Protein AF-A0A963NMS4-F1 (afdb_monomer)

Secondary structure (DSSP, 8-state):
--GGGTEETTEE--S----GGGHHHHHHHHHHHTT--SPPPPP---TT--S----HHHH--HHHHHHHHHHTHHHHHHHT-----

Radius of gyration: 16.46 Å; Cα contacts (8 Å, |Δi|>4): 32; chains: 1; bounding box: 36×34×37 Å

Structure (mmCIF, N/CA/C/O backbone):
data_AF-A0A963NMS4-F1
#
_entry.id   AF-A0A963NMS4-F1
#
loop_
_atom_site.group_PDB
_atom_site.id
_atom_site.type_symbol
_atom_site.label_atom_id
_atom_site.label_alt_id
_atom_site.label_comp_id
_atom_site.label_asym_id
_atom_site.label_entity_id
_atom_site.label_seq_id
_atom_site.pdbx_PDB_ins_code
_atom_site.Cartn_x
_atom_site.Cartn_y
_atom_site.Cartn_z
_atom_site.occupancy
_atom_site.B_iso_or_equiv
_atom_site.auth_seq_id
_atom_site.auth_comp_id
_atom_site.auth_asym_id
_atom_site.auth_atom_id
_atom_site.pdbx_PDB_model_num
ATOM 1 N N . ARG A 1 1 ? 9.966 -9.394 2.753 1.00 61.03 1 ARG A N 1
ATOM 2 C CA . ARG A 1 1 ?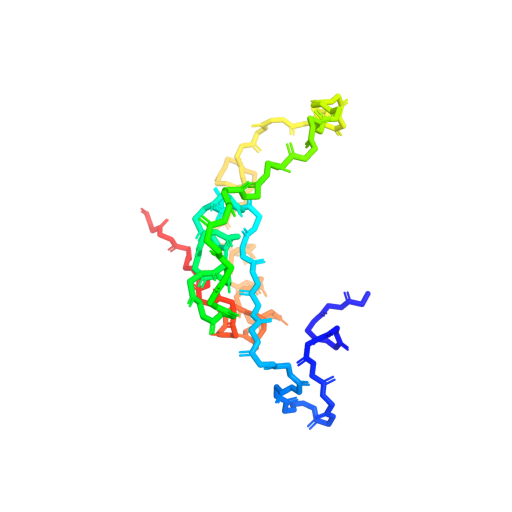 8.551 -9.825 2.670 1.00 61.03 1 ARG A CA 1
ATOM 3 C C . ARG A 1 1 ? 7.877 -8.865 1.690 1.00 61.03 1 ARG A C 1
ATOM 5 O O . ARG A 1 1 ? 7.968 -7.674 1.946 1.00 61.03 1 ARG A O 1
ATOM 12 N N . GLY A 1 2 ? 7.396 -9.358 0.541 1.00 81.25 2 GLY A N 1
ATOM 13 C CA . GLY A 1 2 ? 6.722 -8.578 -0.517 1.00 81.25 2 GLY A CA 1
ATOM 14 C C . GLY A 1 2 ? 5.206 -8.580 -0.313 1.00 81.25 2 GLY A C 1
ATOM 15 O O . GLY A 1 2 ? 4.763 -8.271 0.794 1.00 81.25 2 GLY A O 1
ATOM 16 N N . ILE A 1 3 ? 4.427 -9.025 -1.308 1.00 85.00 3 ILE A N 1
ATOM 17 C CA . ILE A 1 3 ? 2.959 -9.169 -1.195 1.00 85.00 3 ILE A CA 1
ATOM 18 C C . ILE A 1 3 ? 2.492 -9.967 0.035 1.00 85.00 3 ILE A C 1
ATOM 20 O O . ILE A 1 3 ? 1.418 -9.711 0.576 1.00 85.00 3 ILE A O 1
ATOM 24 N N . GLY A 1 4 ? 3.324 -10.881 0.546 1.00 87.12 4 GLY A N 1
ATOM 25 C CA . GLY A 1 4 ? 3.061 -11.656 1.766 1.00 87.12 4 GLY A CA 1
ATOM 26 C C . GLY A 1 4 ? 2.940 -10.838 3.061 1.00 87.12 4 GLY A C 1
ATOM 27 O O . GLY A 1 4 ? 2.677 -11.410 4.110 1.00 87.12 4 GLY A O 1
ATOM 28 N N . LEU A 1 5 ? 3.164 -9.517 3.036 1.00 87.75 5 LEU A N 1
ATOM 29 C CA . LEU A 1 5 ? 2.797 -8.627 4.149 1.00 87.75 5 LEU A CA 1
ATOM 30 C C . LEU A 1 5 ? 1.296 -8.323 4.196 1.00 87.75 5 LEU A C 1
ATOM 32 O O . LEU A 1 5 ? 0.779 -7.990 5.257 1.00 87.75 5 LEU A O 1
ATOM 36 N N . TYR A 1 6 ? 0.624 -8.424 3.052 1.00 88.44 6 TYR A N 1
ATOM 37 C CA . TYR A 1 6 ? -0.770 -8.031 2.859 1.00 88.44 6 TYR A CA 1
ATOM 38 C C . TYR A 1 6 ? -1.676 -9.229 2.559 1.00 88.44 6 TYR A C 1
ATOM 40 O O . TYR A 1 6 ? -2.884 -9.054 2.411 1.00 88.44 6 TYR A O 1
ATOM 48 N N . THR A 1 7 ? -1.108 -10.434 2.439 1.00 89.94 7 THR A N 1
ATOM 49 C CA . THR A 1 7 ? -1.818 -11.636 1.993 1.00 89.94 7 THR A CA 1
ATOM 50 C C . THR A 1 7 ? -1.604 -12.838 2.913 1.00 89.94 7 THR A C 1
ATOM 52 O O . THR A 1 7 ? -0.529 -13.008 3.489 1.00 89.94 7 THR A O 1
ATOM 55 N N . ILE A 1 8 ? -2.632 -13.685 3.020 1.00 91.44 8 ILE A N 1
ATOM 56 C CA . ILE A 1 8 ? -2.604 -15.032 3.609 1.00 91.44 8 ILE A CA 1
ATOM 57 C C . ILE A 1 8 ? -3.105 -15.984 2.522 1.00 91.44 8 ILE A C 1
ATOM 59 O O . ILE A 1 8 ? -4.126 -15.712 1.896 1.00 91.44 8 ILE A O 1
ATOM 63 N N . ASP A 1 9 ? -2.356 -17.051 2.235 1.00 88.88 9 ASP A N 1
ATOM 64 C CA . ASP A 1 9 ? -2.658 -17.998 1.146 1.00 88.88 9 ASP A CA 1
ATOM 65 C C . ASP A 1 9 ? -2.888 -17.318 -0.223 1.00 88.88 9 ASP A C 1
ATOM 67 O O . ASP A 1 9 ? -3.731 -17.720 -1.023 1.00 88.88 9 ASP A O 1
ATOM 71 N N . GLY A 1 10 ? -2.145 -16.236 -0.489 1.00 83.81 10 GLY A N 1
ATOM 72 C CA . GLY A 1 10 ? -2.255 -15.446 -1.722 1.00 83.81 10 GLY A CA 1
ATOM 73 C C . GLY A 1 10 ? -3.506 -14.564 -1.808 1.00 83.81 10 GLY A C 1
ATOM 74 O O . GLY A 1 10 ? -3.690 -13.872 -2.804 1.00 83.81 10 GLY A O 1
ATOM 75 N N . GLN A 1 11 ? -4.355 -14.556 -0.778 1.00 87.19 11 GLN A N 1
ATOM 76 C CA . GLN A 1 11 ? -5.540 -13.706 -0.689 1.00 87.19 11 GLN A CA 1
ATOM 77 C C . GLN A 1 11 ? -5.265 -12.500 0.201 1.00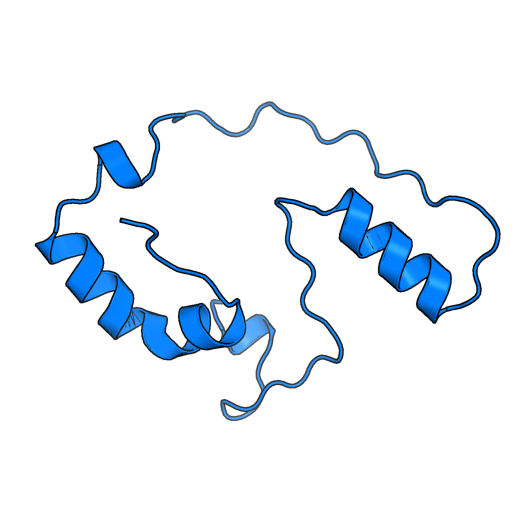 87.19 11 GLN A C 1
ATOM 79 O O . GLN A 1 11 ? -4.613 -12.624 1.236 1.00 87.19 11 GLN A O 1
ATOM 84 N N . VAL A 1 12 ? -5.767 -11.327 -0.188 1.00 89.75 12 VAL A N 1
ATOM 85 C CA . VAL A 1 12 ? -5.625 -10.096 0.604 1.00 89.75 12 VAL A CA 1
ATOM 86 C C . VAL A 1 12 ? -6.299 -10.285 1.958 1.00 89.75 12 VAL A C 1
ATOM 88 O O . VAL A 1 12 ? -7.482 -10.602 2.025 1.00 89.75 12 VAL A O 1
ATOM 91 N N . ALA A 1 13 ? -5.533 -10.089 3.028 1.00 92.38 13 ALA A N 1
ATOM 92 C CA . ALA A 1 13 ? -5.949 -10.347 4.407 1.00 92.38 13 ALA A CA 1
ATOM 93 C C . ALA A 1 13 ? -5.911 -9.080 5.280 1.00 92.38 13 ALA A C 1
ATOM 95 O O . ALA A 1 13 ? -5.791 -9.158 6.501 1.00 92.38 13 ALA A O 1
ATOM 96 N N . VAL A 1 14 ? -5.966 -7.907 4.647 1.00 89.06 14 VAL A N 1
ATOM 97 C CA . VAL A 1 14 ? -5.984 -6.595 5.301 1.00 89.06 14 VAL A CA 1
ATOM 98 C C . VAL A 1 14 ? -7.163 -5.778 4.785 1.00 89.06 14 VAL A C 1
ATOM 100 O O . VAL A 1 14 ? -7.496 -5.856 3.604 1.00 89.06 14 VAL A O 1
ATOM 103 N N . ASP A 1 15 ? -7.762 -4.955 5.644 1.00 87.69 15 ASP A N 1
ATOM 104 C CA . ASP A 1 15 ? -8.882 -4.086 5.259 1.00 87.69 15 ASP A CA 1
ATOM 105 C C . ASP A 1 15 ? -8.446 -2.916 4.365 1.00 87.69 15 ASP A C 1
ATOM 107 O O . ASP A 1 15 ? -9.229 -2.404 3.565 1.00 87.69 15 ASP A O 1
ATOM 111 N N . ARG A 1 16 ? -7.192 -2.461 4.514 1.00 87.88 16 ARG A N 1
ATOM 112 C CA . ARG A 1 16 ? -6.644 -1.326 3.765 1.00 87.88 16 ARG A CA 1
ATOM 113 C C . ARG A 1 16 ? -5.128 -1.403 3.620 1.00 87.88 16 ARG A C 1
ATOM 115 O O . ARG A 1 16 ? -4.417 -1.758 4.557 1.00 87.88 16 ARG A O 1
ATOM 122 N N . ILE A 1 17 ? -4.640 -0.981 2.455 1.00 89.00 17 ILE A N 1
ATOM 123 C CA . ILE A 1 17 ? -3.220 -0.757 2.175 1.00 89.00 17 ILE A CA 1
ATOM 124 C C . ILE A 1 17 ? -3.013 0.740 1.933 1.00 89.00 17 ILE A C 1
ATOM 126 O O . ILE A 1 17 ? -3.501 1.279 0.942 1.00 89.00 17 ILE A O 1
ATOM 130 N N . CYS A 1 18 ? -2.297 1.412 2.836 1.00 88.19 18 CYS A N 1
ATOM 131 C CA . CYS A 1 18 ? -2.041 2.850 2.738 1.00 88.19 18 CYS A CA 1
ATOM 132 C C . CYS A 1 18 ? -0.776 3.133 1.919 1.00 88.19 18 CYS A C 1
ATOM 134 O O . CYS A 1 18 ? 0.289 2.571 2.191 1.00 88.19 18 CYS A O 1
ATOM 136 N N . ARG A 1 19 ? -0.878 4.042 0.946 1.00 84.75 19 ARG A N 1
ATOM 137 C CA . ARG A 1 19 ? 0.244 4.473 0.104 1.00 84.75 19 ARG A CA 1
ATOM 138 C C . ARG A 1 19 ? 1.113 5.498 0.818 1.00 84.75 19 ARG A C 1
ATOM 140 O O . ARG A 1 19 ? 0.615 6.447 1.417 1.00 84.75 19 ARG A O 1
ATOM 147 N N . PHE A 1 20 ? 2.427 5.324 0.724 1.00 82.75 20 PHE A N 1
ATOM 148 C CA . PHE A 1 20 ? 3.375 6.250 1.341 1.00 82.75 20 PHE A CA 1
ATOM 149 C C . PHE A 1 20 ? 3.410 7.599 0.610 1.00 82.75 20 PHE A C 1
ATOM 151 O O . PHE A 1 20 ? 3.617 8.639 1.230 1.00 82.75 20 PHE A O 1
ATOM 158 N N . GLU A 1 21 ? 3.185 7.582 -0.704 1.00 83.69 21 GLU A N 1
ATOM 159 C CA . GLU A 1 21 ? 3.172 8.757 -1.575 1.00 83.69 21 GLU A CA 1
ATOM 160 C C . GLU A 1 21 ? 2.059 9.750 -1.213 1.00 83.69 21 GLU A C 1
ATOM 162 O O . GLU A 1 21 ? 2.204 10.940 -1.482 1.00 83.69 21 GLU A O 1
ATOM 167 N N . ASP A 1 22 ? 0.990 9.271 -0.572 1.00 85.94 22 ASP A N 1
ATOM 168 C CA . ASP A 1 22 ? -0.136 10.078 -0.094 1.00 85.94 22 ASP A CA 1
ATOM 169 C C . ASP A 1 22 ? -0.514 9.712 1.353 1.00 85.94 22 ASP A C 1
ATOM 171 O O . ASP A 1 22 ? -1.674 9.500 1.703 1.00 85.94 22 ASP A O 1
ATOM 175 N N . LEU A 1 23 ? 0.492 9.607 2.228 1.00 88.06 23 LEU A N 1
ATOM 176 C CA . LEU A 1 23 ? 0.276 9.168 3.610 1.00 88.06 23 LEU A CA 1
ATOM 177 C C . LEU A 1 23 ? -0.670 10.099 4.392 1.00 88.06 23 LEU A C 1
ATOM 179 O O . LEU A 1 23 ? -1.402 9.643 5.268 1.00 88.06 23 LEU A O 1
ATOM 183 N N . ALA A 1 24 ? -0.659 11.399 4.080 1.00 87.62 24 ALA A N 1
ATOM 184 C CA . ALA A 1 24 ? -1.542 12.380 4.706 1.00 87.62 24 ALA A CA 1
ATOM 185 C C . ALA A 1 24 ? -3.006 12.182 4.280 1.00 87.62 24 ALA A C 1
ATOM 187 O O . ALA A 1 24 ? -3.891 12.192 5.137 1.00 87.62 24 ALA A O 1
ATOM 188 N N . GLY A 1 25 ? -3.259 11.953 2.985 1.00 88.88 25 GLY A N 1
ATOM 189 C CA . GLY A 1 25 ? -4.595 11.643 2.478 1.00 88.88 25 GLY A CA 1
ATOM 190 C C . GLY A 1 25 ? -5.127 10.318 3.023 1.00 88.88 25 GLY A C 1
ATOM 191 O O . GLY A 1 25 ? -6.268 10.246 3.481 1.00 88.88 25 GLY A O 1
ATOM 192 N N . GLU A 1 26 ? -4.280 9.287 3.067 1.00 90.25 26 GLU A N 1
ATOM 193 C CA . GLU A 1 26 ? -4.627 7.981 3.638 1.00 90.25 26 GLU A CA 1
ATOM 194 C C . GLU A 1 26 ? -4.979 8.069 5.132 1.00 90.25 26 GLU A C 1
ATOM 196 O O . GLU A 1 26 ? -5.954 7.460 5.580 1.00 90.25 26 GLU A O 1
ATOM 201 N N . LEU A 1 27 ? -4.230 8.864 5.903 1.00 90.56 27 LEU A N 1
ATOM 202 C CA . LEU A 1 27 ? -4.506 9.086 7.321 1.00 90.56 27 LEU A CA 1
ATOM 203 C C . LEU A 1 27 ? -5.825 9.837 7.543 1.00 90.56 27 LEU A C 1
ATOM 205 O O . LEU A 1 27 ? -6.596 9.458 8.424 1.00 90.56 27 LEU A O 1
ATOM 209 N N . ASP A 1 28 ? -6.117 10.867 6.744 1.00 90.38 28 ASP A N 1
ATOM 210 C CA . ASP A 1 28 ? -7.391 11.589 6.845 1.00 90.38 28 ASP A CA 1
ATOM 211 C C . ASP A 1 28 ? -8.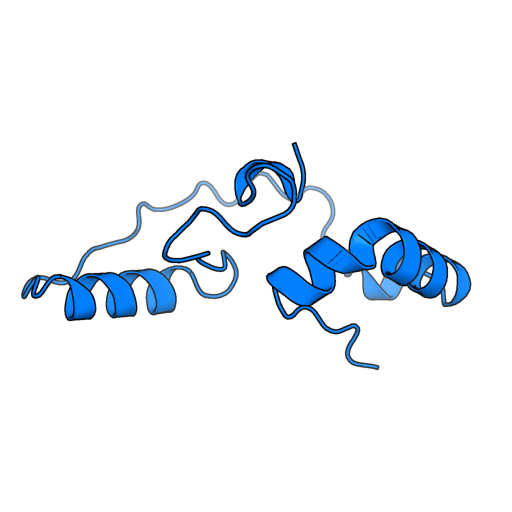585 10.702 6.457 1.00 90.38 28 ASP A C 1
ATOM 213 O O . ASP A 1 28 ? -9.639 10.760 7.094 1.00 90.38 28 ASP A O 1
ATOM 217 N N . ALA A 1 29 ? -8.423 9.824 5.464 1.00 90.62 29 ALA A N 1
ATOM 218 C CA . ALA A 1 29 ? -9.453 8.858 5.093 1.00 90.62 29 ALA A CA 1
ATOM 219 C C . ALA A 1 29 ? -9.762 7.883 6.244 1.00 90.62 29 ALA A C 1
ATOM 221 O O . ALA A 1 29 ? -10.933 7.671 6.567 1.00 90.62 29 ALA A O 1
ATOM 222 N N . LEU A 1 30 ? -8.729 7.342 6.900 1.00 91.50 30 LEU A N 1
ATOM 223 C CA . LEU A 1 30 ? -8.882 6.479 8.078 1.00 91.50 30 LEU A CA 1
ATOM 224 C C . LEU A 1 30 ? -9.510 7.221 9.260 1.00 91.50 30 LEU A C 1
ATOM 226 O O . LEU A 1 30 ? -10.427 6.705 9.898 1.00 91.50 30 LEU A O 1
ATOM 230 N N . ARG A 1 31 ? -9.070 8.458 9.513 1.00 91.44 31 ARG A N 1
ATOM 231 C CA . ARG A 1 31 ? -9.636 9.332 10.545 1.00 91.44 31 ARG A CA 1
ATOM 232 C C . ARG A 1 31 ? -11.153 9.456 10.389 1.00 91.44 31 ARG A C 1
ATOM 234 O O . ARG A 1 31 ? -11.894 9.238 11.346 1.00 91.44 31 ARG A O 1
ATOM 241 N N . ARG A 1 32 ? -11.612 9.770 9.172 1.00 90.12 32 ARG A N 1
ATOM 242 C CA . ARG A 1 32 ? -13.041 9.895 8.846 1.00 90.12 32 ARG A CA 1
ATOM 243 C C . ARG A 1 32 ? -13.773 8.562 8.973 1.00 90.12 32 ARG A C 1
ATOM 245 O O . ARG A 1 32 ? -14.877 8.539 9.506 1.00 90.12 32 ARG A O 1
ATOM 252 N N . GLN A 1 33 ? -13.161 7.466 8.521 1.00 91.75 33 GLN A N 1
ATOM 253 C CA . GLN A 1 33 ? -13.733 6.121 8.622 1.00 91.75 33 GLN A CA 1
ATOM 254 C C . GLN A 1 33 ? -13.970 5.697 10.081 1.00 91.75 33 GLN A C 1
ATOM 256 O O . GLN A 1 33 ? -14.977 5.057 10.371 1.00 91.75 33 GLN A O 1
ATOM 261 N N . TRP A 1 34 ? -13.076 6.069 10.999 1.00 91.69 34 TRP A N 1
ATOM 262 C CA . TRP A 1 34 ? -13.189 5.751 12.427 1.00 91.69 34 TRP A CA 1
ATOM 263 C C . TRP A 1 34 ? -13.923 6.812 13.257 1.00 91.69 34 TRP A C 1
ATOM 265 O O . TRP A 1 34 ? -14.061 6.644 14.466 1.00 91.69 34 TRP A O 1
ATOM 275 N N . GLY A 1 35 ? -14.411 7.891 12.636 1.00 91.50 35 GLY A N 1
ATOM 276 C CA . GLY A 1 35 ? -15.165 8.939 13.330 1.00 91.50 35 GLY A CA 1
ATOM 277 C C . GLY A 1 35 ? -14.325 9.793 14.285 1.00 91.50 35 GLY A C 1
ATOM 278 O O . GLY A 1 35 ? -14.866 10.365 15.229 1.00 91.50 35 GLY A O 1
ATOM 279 N N . ILE A 1 36 ? -13.014 9.887 14.059 1.00 91.38 36 ILE A N 1
ATOM 280 C CA . ILE A 1 36 ? -12.117 10.717 14.868 1.00 91.38 36 ILE A CA 1
ATOM 281 C C . ILE A 1 36 ? -12.273 12.176 14.416 1.00 91.38 36 ILE A C 1
ATOM 283 O O . ILE A 1 36 ? -12.045 12.506 13.250 1.00 91.38 36 ILE A O 1
ATOM 287 N N . ALA A 1 37 ? -12.683 13.061 15.324 1.00 84.88 37 ALA A N 1
ATOM 288 C CA . ALA A 1 37 ? -12.942 14.462 14.995 1.00 84.88 37 ALA A CA 1
ATOM 289 C C . ALA A 1 37 ? -11.637 15.261 14.845 1.00 84.88 37 ALA A C 1
ATOM 291 O O . ALA A 1 37 ? -11.512 16.114 13.960 1.00 84.88 37 ALA A O 1
ATOM 292 N N . GLU A 1 38 ? -10.644 14.965 15.678 1.00 87.56 38 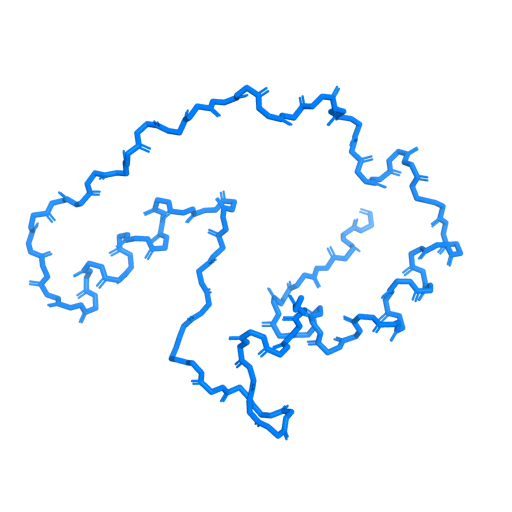GLU A N 1
ATOM 293 C CA . GLU A 1 38 ? -9.383 15.690 15.730 1.00 87.56 38 GLU A CA 1
ATOM 294 C C . GLU A 1 38 ? -8.459 15.309 14.567 1.00 87.56 38 GLU A C 1
ATOM 296 O O . GLU A 1 38 ? -8.314 14.126 14.250 1.00 87.56 38 GLU A O 1
ATOM 301 N N . PRO A 1 39 ? -7.809 16.284 13.909 1.00 82.94 39 PRO A N 1
ATOM 302 C CA . PRO A 1 39 ? -6.816 15.985 12.887 1.00 82.94 39 PRO A CA 1
ATOM 303 C C . PRO A 1 39 ? -5.649 15.195 13.494 1.00 82.94 39 PRO A C 1
ATOM 305 O O . PRO A 1 39 ? -5.114 15.552 14.544 1.00 82.94 39 PRO A O 1
ATOM 308 N N . LEU A 1 40 ? -5.259 14.113 12.819 1.00 83.81 40 LEU A N 1
ATOM 309 C CA . LEU A 1 40 ? -4.090 13.323 13.183 1.00 83.81 40 LEU A CA 1
ATOM 310 C C . LEU A 1 40 ? -2.872 13.885 12.447 1.00 83.81 40 LEU A C 1
ATOM 312 O O . LEU A 1 40 ? -2.845 13.930 11.219 1.00 83.81 40 LEU A O 1
ATOM 316 N N . GLU A 1 41 ? -1.862 14.300 13.204 1.00 83.38 41 GLU A N 1
ATOM 317 C CA . GLU A 1 41 ? -0.624 14.850 12.655 1.00 83.38 41 GLU A CA 1
ATOM 318 C C . GLU A 1 41 ? 0.390 13.733 12.39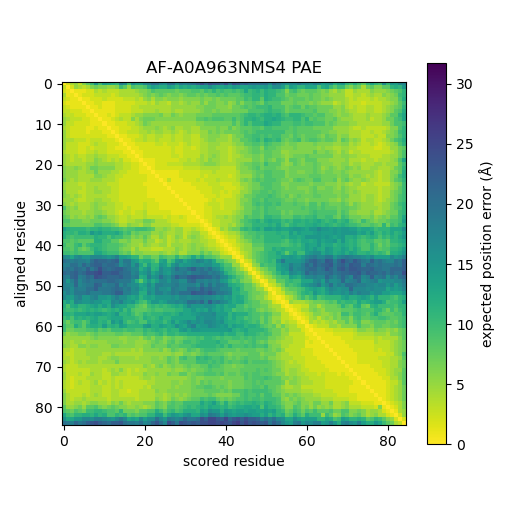4 1.00 83.38 41 GLU A C 1
ATOM 320 O O . GLU A 1 41 ? 0.703 12.927 13.277 1.00 83.38 41 GLU A O 1
ATOM 325 N N . LEU A 1 42 ? 0.948 13.699 11.182 1.00 82.25 42 LEU A N 1
ATOM 326 C CA . LEU A 1 42 ? 2.025 12.768 10.864 1.00 82.25 42 LEU A CA 1
ATOM 327 C C . LEU A 1 42 ? 3.322 13.184 11.575 1.00 82.25 42 LEU A C 1
ATOM 329 O O . LEU A 1 42 ? 3.702 14.360 11.544 1.00 82.25 42 LEU A O 1
ATOM 333 N N . PRO A 1 43 ? 4.068 12.234 12.169 1.00 81.06 43 PRO A N 1
ATOM 334 C CA . PRO A 1 43 ? 5.372 12.540 12.730 1.00 81.06 43 PRO A CA 1
ATOM 335 C C . PRO A 1 43 ? 6.318 13.018 11.624 1.00 81.06 43 PRO A C 1
ATOM 337 O O . PRO A 1 43 ? 6.357 12.465 10.522 1.00 81.06 43 PRO A O 1
ATOM 340 N N . ARG A 1 44 ? 7.128 14.038 11.927 1.00 71.81 44 ARG A N 1
ATOM 341 C CA . ARG A 1 44 ? 8.142 14.547 10.994 1.00 71.81 44 ARG A CA 1
ATOM 342 C C . ARG A 1 44 ? 9.17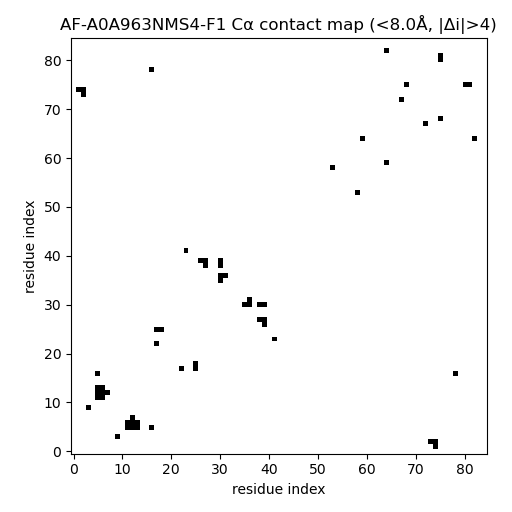1 13.454 10.714 1.00 71.81 44 ARG A C 1
ATOM 344 O O . ARG A 1 44 ? 9.999 13.133 11.568 1.00 71.81 44 ARG A O 1
ATOM 351 N N . LEU A 1 45 ? 9.129 12.888 9.512 1.00 66.44 45 LEU A N 1
ATOM 352 C CA . LEU A 1 45 ? 10.084 11.872 9.090 1.00 66.44 45 LEU A CA 1
ATOM 353 C C . LEU A 1 45 ? 11.472 12.500 8.896 1.00 66.44 45 LEU A C 1
ATOM 355 O O . LEU A 1 45 ? 11.610 13.568 8.295 1.00 66.44 45 LEU A O 1
ATOM 359 N N . LYS A 1 46 ? 12.530 11.813 9.340 1.00 59.56 46 LYS A N 1
ATOM 360 C CA . LYS A 1 46 ? 13.901 12.196 8.980 1.00 59.56 46 LYS A CA 1
ATOM 361 C C . LYS A 1 46 ? 14.096 11.942 7.483 1.00 59.56 46 LYS A C 1
ATOM 363 O O . LYS A 1 46 ? 14.293 10.806 7.065 1.00 59.56 46 LYS A O 1
ATOM 368 N N . ALA A 1 47 ? 14.082 13.003 6.680 1.00 58.91 47 ALA A N 1
ATOM 369 C CA . ALA A 1 47 ? 14.203 12.963 5.217 1.00 58.91 47 ALA A CA 1
ATOM 370 C C . ALA A 1 47 ? 15.579 12.488 4.678 1.00 58.91 47 ALA A C 1
ATOM 372 O O . ALA A 1 47 ? 15.876 12.656 3.499 1.00 58.91 47 ALA A O 1
ATOM 373 N N . GLN A 1 48 ? 16.449 11.916 5.517 1.00 56.84 48 GLN A N 1
ATOM 374 C CA . GLN A 1 48 ? 17.879 11.743 5.225 1.00 56.84 48 GLN A CA 1
ATOM 375 C C . GLN A 1 48 ? 18.271 10.408 4.564 1.00 56.84 48 GLN A C 1
ATOM 377 O O . GLN A 1 48 ? 19.452 10.192 4.307 1.00 56.84 48 GLN A O 1
ATOM 382 N N . TYR A 1 49 ? 17.333 9.505 4.264 1.00 59.12 49 TYR A N 1
ATOM 383 C CA . TYR A 1 49 ? 17.695 8.135 3.861 1.00 59.12 49 TYR A CA 1
ATOM 384 C C . TYR A 1 49 ? 17.754 7.864 2.348 1.00 59.12 49 TYR A C 1
ATOM 386 O O . TYR A 1 49 ? 18.212 6.792 1.954 1.00 59.12 49 TYR A O 1
ATOM 394 N N . ARG A 1 50 ? 17.374 8.807 1.471 1.00 60.88 50 ARG A N 1
ATOM 395 C CA . ARG A 1 50 ? 17.466 8.596 0.012 1.00 60.88 50 ARG A CA 1
ATOM 396 C C . ARG A 1 50 ? 18.803 9.109 -0.540 1.00 60.88 50 ARG A C 1
ATOM 398 O O . ARG A 1 50 ? 18.944 10.292 -0.832 1.00 60.88 50 ARG A O 1
ATOM 405 N N . ARG A 1 51 ? 19.790 8.211 -0.666 1.00 56.88 51 ARG A N 1
ATOM 406 C CA . ARG A 1 51 ? 21.107 8.510 -1.273 1.00 56.88 51 ARG A CA 1
ATOM 407 C C . ARG A 1 51 ? 21.072 8.583 -2.802 1.00 56.88 51 ARG A C 1
ATOM 409 O O . ARG A 1 51 ? 21.852 9.330 -3.375 1.00 56.88 51 ARG A O 1
ATOM 416 N N . ASP A 1 52 ? 20.160 7.855 -3.446 1.00 61.62 52 ASP A N 1
ATOM 417 C CA . ASP A 1 52 ? 19.934 7.915 -4.893 1.00 61.62 52 ASP A CA 1
ATOM 418 C C . ASP A 1 52 ? 18.552 8.524 -5.174 1.00 61.62 52 ASP A C 1
ATOM 420 O O . ASP A 1 52 ? 17.540 8.092 -4.613 1.00 61.62 52 ASP A O 1
ATOM 424 N N . ARG A 1 53 ? 18.528 9.581 -5.989 1.00 64.81 53 ARG A N 1
ATOM 425 C CA . ARG A 1 53 ? 17.326 10.343 -6.363 1.00 64.81 53 ARG A CA 1
ATOM 426 C C . ARG A 1 53 ? 16.926 10.128 -7.821 1.00 64.81 53 ARG A C 1
ATOM 428 O O . ARG A 1 53 ? 15.945 10.737 -8.241 1.00 64.81 53 ARG A O 1
ATOM 435 N N . ARG A 1 54 ? 17.664 9.307 -8.577 1.00 72.12 54 ARG A N 1
ATOM 436 C CA . ARG A 1 54 ? 17.300 8.976 -9.957 1.00 72.12 54 ARG A CA 1
ATOM 437 C C . ARG A 1 54 ? 15.929 8.321 -9.961 1.00 72.12 54 ARG A C 1
ATOM 439 O O . ARG A 1 54 ? 15.621 7.482 -9.109 1.00 72.12 54 ARG A O 1
ATOM 446 N N . SER A 1 55 ? 15.081 8.742 -10.887 1.00 66.69 55 SER A N 1
ATOM 447 C CA . SER A 1 55 ? 13.779 8.119 -11.046 1.00 66.69 55 SER A CA 1
ATOM 448 C C . SER A 1 55 ? 13.975 6.693 -11.562 1.00 66.69 55 SER A C 1
ATOM 450 O O . SER A 1 55 ? 14.867 6.429 -12.366 1.00 66.69 55 SER A O 1
ATOM 452 N N . ALA A 1 56 ? 13.122 5.757 -11.136 1.00 63.44 56 ALA A N 1
ATOM 453 C CA . ALA A 1 56 ? 13.140 4.392 -11.670 1.00 63.44 56 ALA A CA 1
ATOM 454 C C . ALA A 1 56 ? 13.024 4.377 -13.208 1.00 63.44 56 ALA A C 1
ATOM 456 O O . ALA A 1 56 ? 13.501 3.455 -13.860 1.00 63.44 56 ALA A O 1
ATOM 457 N N . ARG A 1 57 ? 12.453 5.442 -13.792 1.00 68.81 57 ARG A N 1
ATOM 458 C CA . ARG A 1 57 ? 12.338 5.629 -15.237 1.00 68.81 57 ARG A CA 1
ATOM 459 C C . ARG A 1 57 ? 13.671 5.838 -15.951 1.00 68.81 57 ARG A C 1
ATOM 461 O O . ARG A 1 57 ? 13.795 5.411 -17.089 1.00 68.81 57 ARG A O 1
ATOM 468 N N . GLU A 1 58 ? 14.632 6.489 -15.304 1.00 67.88 58 GLU A N 1
ATOM 469 C CA . GLU A 1 58 ? 15.952 6.785 -15.880 1.00 67.88 58 GLU A CA 1
ATOM 470 C C . GLU A 1 58 ? 16.911 5.592 -15.805 1.00 67.88 58 GLU A C 1
ATOM 472 O O . GLU A 1 58 ? 17.949 5.596 -16.460 1.00 67.88 58 GLU A O 1
ATOM 477 N N . VAL A 1 59 ? 16.594 4.593 -14.976 1.00 77.19 59 VAL A N 1
ATOM 478 C CA . VAL A 1 59 ? 17.489 3.466 -14.678 1.00 77.19 59 VAL A CA 1
ATOM 479 C C . VAL A 1 59 ? 16.983 2.151 -15.275 1.00 77.19 59 VAL A C 1
ATOM 481 O O . VAL A 1 59 ? 17.799 1.295 -15.593 1.00 77.19 59 VAL A O 1
ATOM 484 N N . LEU A 1 60 ? 15.664 1.987 -15.438 1.00 78.69 60 LEU A N 1
ATOM 485 C CA . LEU A 1 60 ? 15.053 0.764 -15.965 1.00 78.69 60 LEU A CA 1
ATOM 486 C C . LEU A 1 60 ? 14.736 0.901 -17.457 1.00 78.69 60 LEU A C 1
ATOM 488 O O . LEU A 1 60 ? 13.890 1.722 -17.840 1.00 78.69 60 LEU A O 1
ATOM 492 N N . GLY A 1 61 ? 15.375 0.055 -18.269 1.00 83.00 61 GLY A N 1
ATOM 493 C CA . GLY A 1 61 ? 15.043 -0.105 -19.683 1.00 83.00 61 GLY A CA 1
ATOM 494 C C . GLY A 1 61 ? 13.709 -0.829 -19.892 1.00 83.00 61 GLY A C 1
ATOM 495 O O . GLY A 1 61 ? 13.058 -1.264 -18.938 1.00 83.00 61 GLY A O 1
ATOM 496 N N . ASP A 1 62 ? 13.295 -0.973 -21.148 1.00 82.00 62 ASP A N 1
ATOM 497 C CA . ASP A 1 62 ? 12.009 -1.599 -21.488 1.00 82.00 62 ASP A CA 1
ATOM 498 C C . ASP A 1 62 ? 11.965 -3.088 -21.108 1.00 82.00 62 ASP A C 1
ATOM 500 O O . ASP A 1 62 ? 10.988 -3.546 -20.510 1.00 82.00 62 ASP A O 1
ATOM 504 N N . ASP A 1 63 ? 13.054 -3.825 -21.344 1.00 84.88 63 ASP A N 1
ATOM 505 C CA . ASP A 1 63 ? 13.166 -5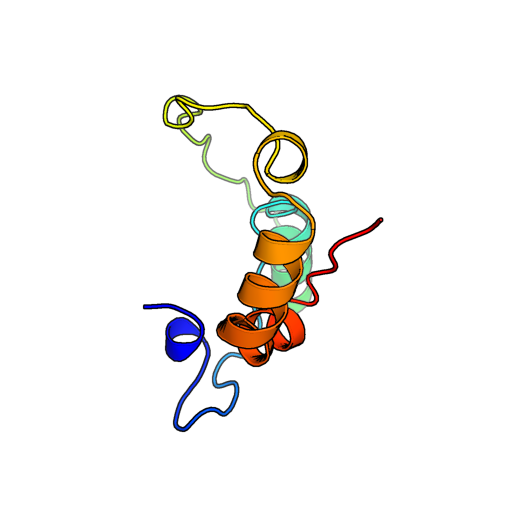.241 -20.963 1.00 84.88 63 ASP A CA 1
ATOM 506 C C . ASP A 1 63 ? 13.097 -5.443 -19.440 1.00 84.88 63 ASP A C 1
ATOM 508 O O . ASP A 1 63 ? 12.461 -6.385 -18.956 1.00 84.88 63 ASP A O 1
ATOM 512 N N . ASP A 1 64 ? 13.693 -4.530 -18.665 1.00 86.12 64 ASP A N 1
ATOM 513 C CA . ASP A 1 64 ? 13.640 -4.573 -17.201 1.00 86.12 64 ASP A CA 1
ATOM 514 C C . ASP A 1 64 ? 12.210 -4.364 -16.699 1.00 86.12 64 ASP A C 1
ATOM 516 O O . ASP A 1 64 ? 11.754 -5.055 -15.786 1.00 86.12 64 ASP A O 1
ATOM 520 N N . ARG A 1 65 ? 11.469 -3.436 -17.315 1.00 84.12 65 ARG A N 1
ATOM 521 C CA . ARG A 1 65 ? 10.075 -3.142 -16.954 1.00 84.12 65 ARG A CA 1
ATOM 522 C C . ARG A 1 65 ? 9.162 -4.320 -17.232 1.00 84.12 65 ARG A C 1
ATOM 524 O O . ARG A 1 65 ? 8.343 -4.646 -16.377 1.00 84.12 65 ARG A O 1
ATOM 531 N N . LEU A 1 66 ? 9.320 -4.973 -18.383 1.00 85.88 66 LEU A N 1
ATOM 532 C CA . LEU A 1 66 ? 8.557 -6.176 -18.719 1.00 85.88 66 LEU A CA 1
ATOM 533 C C . LEU A 1 66 ? 8.830 -7.292 -17.710 1.00 85.88 66 LEU A C 1
ATOM 535 O O . LEU A 1 66 ? 7.895 -7.904 -17.193 1.00 85.88 66 LEU A O 1
ATOM 539 N N . ARG A 1 67 ? 10.103 -7.498 -17.357 1.00 87.56 67 ARG A N 1
ATOM 540 C CA . ARG A 1 67 ? 10.491 -8.521 -16.383 1.00 87.56 67 ARG A CA 1
ATOM 541 C C . ARG A 1 67 ? 9.955 -8.227 -14.983 1.00 87.56 67 ARG A C 1
ATOM 543 O O . ARG A 1 67 ? 9.474 -9.133 -14.310 1.00 87.56 67 ARG A O 1
ATOM 550 N N . ILE A 1 68 ? 9.994 -6.969 -14.543 1.00 87.25 68 ILE A N 1
ATOM 551 C CA . ILE A 1 68 ? 9.423 -6.544 -13.257 1.00 87.25 68 ILE A CA 1
ATOM 552 C C . ILE A 1 68 ? 7.898 -6.703 -13.267 1.00 87.25 68 ILE A C 1
ATOM 554 O O . ILE A 1 68 ? 7.340 -7.205 -12.295 1.00 87.25 68 ILE A O 1
ATOM 558 N N . ALA A 1 69 ? 7.228 -6.319 -14.356 1.00 86.38 69 ALA A N 1
ATOM 559 C CA . ALA A 1 69 ? 5.781 -6.460 -14.496 1.00 86.38 69 ALA A CA 1
ATOM 560 C C . ALA A 1 69 ? 5.328 -7.925 -14.429 1.00 86.38 69 ALA A C 1
ATOM 562 O O . ALA A 1 69 ? 4.270 -8.218 -13.876 1.00 86.38 69 ALA A O 1
ATOM 563 N N . GLU A 1 70 ? 6.125 -8.847 -14.970 1.00 87.38 70 GLU A N 1
ATOM 564 C CA . GLU A 1 70 ? 5.856 -10.279 -14.877 1.00 87.38 70 GLU A CA 1
ATOM 565 C C . GLU A 1 70 ? 6.096 -10.819 -13.462 1.00 87.38 70 GLU A C 1
ATOM 567 O O . GLU A 1 70 ? 5.215 -11.476 -12.909 1.00 87.38 70 GLU A O 1
ATOM 572 N N . LEU A 1 71 ? 7.255 -10.517 -12.866 1.00 87.94 71 LEU A N 1
ATOM 573 C CA . LEU A 1 71 ? 7.658 -11.050 -11.559 1.00 87.94 71 LEU A CA 1
ATOM 574 C C . LEU A 1 71 ? 6.817 -10.520 -10.394 1.00 87.94 71 LEU A C 1
ATOM 576 O O . LEU A 1 71 ? 6.594 -11.247 -9.433 1.00 87.94 71 LEU A O 1
ATOM 580 N N . PHE A 1 72 ? 6.369 -9.266 -10.474 1.00 87.19 72 PHE A N 1
ATOM 581 C CA . PHE A 1 72 ? 5.611 -8.579 -9.423 1.00 87.19 72 PHE A CA 1
ATOM 582 C C . PHE A 1 72 ? 4.174 -8.294 -9.851 1.00 87.19 72 PHE A C 1
ATOM 584 O O . PHE A 1 72 ? 3.569 -7.316 -9.413 1.00 87.19 72 PHE A O 1
ATOM 591 N N . ARG A 1 73 ? 3.623 -9.116 -10.750 1.00 86.50 73 ARG A N 1
ATOM 592 C CA . ARG A 1 73 ? 2.272 -8.931 -11.289 1.00 86.50 73 ARG A CA 1
ATOM 593 C C . ARG A 1 73 ? 1.229 -8.800 -10.183 1.00 86.50 73 ARG A C 1
ATOM 595 O O . ARG A 1 73 ? 0.397 -7.897 -10.242 1.00 86.50 73 ARG A O 1
ATOM 602 N N . ASP A 1 74 ? 1.301 -9.674 -9.186 1.00 84.62 74 ASP A N 1
ATOM 603 C CA . ASP A 1 74 ? 0.331 -9.722 -8.096 1.00 84.62 74 ASP A CA 1
ATOM 604 C C . ASP A 1 74 ? 0.480 -8.502 -7.179 1.00 84.62 74 ASP A C 1
ATOM 606 O O . ASP A 1 74 ? -0.518 -7.870 -6.834 1.00 84.62 74 ASP A O 1
ATOM 610 N N . GLU A 1 75 ? 1.712 -8.095 -6.842 1.00 86.94 75 GLU A N 1
ATOM 611 C CA . GLU A 1 75 ? 1.971 -6.848 -6.115 1.00 86.94 75 GLU A CA 1
ATOM 612 C C . GLU A 1 75 ? 1.450 -5.627 -6.873 1.00 86.94 75 GLU A C 1
ATOM 614 O O . GLU A 1 75 ? 0.814 -4.756 -6.284 1.00 86.94 75 GLU A O 1
ATOM 619 N N . ILE A 1 76 ? 1.733 -5.539 -8.172 1.00 86.25 76 ILE A N 1
ATOM 620 C CA . ILE A 1 76 ? 1.343 -4.406 -9.015 1.00 86.25 76 ILE A CA 1
ATOM 621 C C . ILE A 1 76 ? -0.181 -4.328 -9.108 1.00 86.25 76 ILE A C 1
ATOM 623 O O . ILE A 1 76 ? -0.740 -3.241 -8.952 1.00 86.25 76 ILE A O 1
ATOM 627 N N . ALA A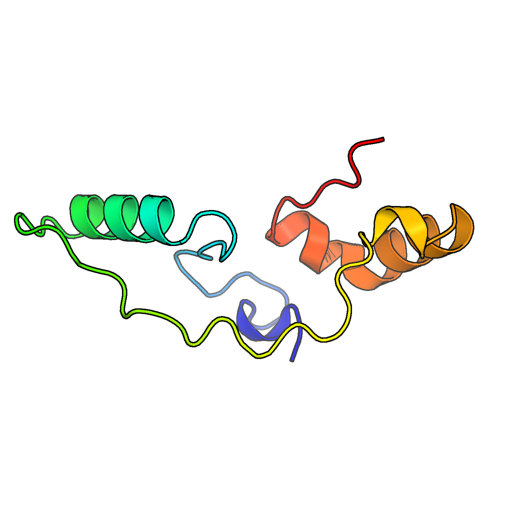 1 77 ? -0.850 -5.469 -9.298 1.00 85.44 77 ALA A N 1
ATOM 628 C CA . ALA A 1 77 ? -2.304 -5.557 -9.312 1.00 85.44 77 ALA A CA 1
ATOM 629 C C . ALA A 1 77 ? -2.908 -5.156 -7.958 1.00 85.44 77 ALA A C 1
ATOM 631 O O . ALA A 1 77 ? -3.841 -4.356 -7.923 1.00 85.44 77 ALA A O 1
ATOM 632 N N . LEU A 1 78 ? -2.345 -5.650 -6.850 1.00 85.12 78 LEU A N 1
ATOM 633 C CA . LEU A 1 78 ? -2.806 -5.342 -5.497 1.00 85.12 78 LEU A CA 1
ATOM 634 C C . LEU A 1 78 ? -2.634 -3.859 -5.138 1.00 85.12 78 LEU A C 1
ATOM 636 O O . LEU A 1 78 ? -3.518 -3.248 -4.545 1.00 85.12 78 LEU A O 1
ATOM 640 N N . MET A 1 79 ? -1.487 -3.281 -5.486 1.00 83.25 79 MET A N 1
ATOM 641 C CA . MET A 1 79 ? -1.127 -1.901 -5.146 1.00 83.25 79 MET A CA 1
ATOM 642 C C . MET A 1 79 ? -1.689 -0.878 -6.142 1.00 83.25 79 MET A C 1
ATOM 644 O O . MET A 1 79 ? -1.646 0.328 -5.889 1.00 83.25 79 MET A O 1
ATOM 648 N N . GLY A 1 80 ? -2.194 -1.339 -7.290 1.00 80.50 80 GLY A N 1
ATOM 649 C CA . GLY A 1 80 ? -2.674 -0.483 -8.372 1.00 80.50 80 GLY A CA 1
ATOM 650 C C . GLY A 1 80 ? -1.565 0.335 -9.037 1.00 80.50 80 GLY A C 1
ATOM 651 O O . GLY A 1 80 ? -1.846 1.398 -9.599 1.00 80.50 80 GLY A O 1
ATOM 652 N N . TYR A 1 81 ? -0.310 -0.122 -8.960 1.00 79.94 81 TYR A N 1
ATOM 653 C CA . TYR A 1 81 ? 0.794 0.541 -9.645 1.00 79.94 81 TYR A CA 1
ATOM 654 C C . TYR A 1 81 ? 0.632 0.392 -11.158 1.00 79.94 81 TYR A C 1
ATOM 656 O O . TYR A 1 81 ? 0.208 -0.640 -11.673 1.00 79.94 81 TYR A O 1
ATOM 664 N N . ARG A 1 82 ? 0.994 1.443 -11.888 1.00 70.62 82 ARG A N 1
A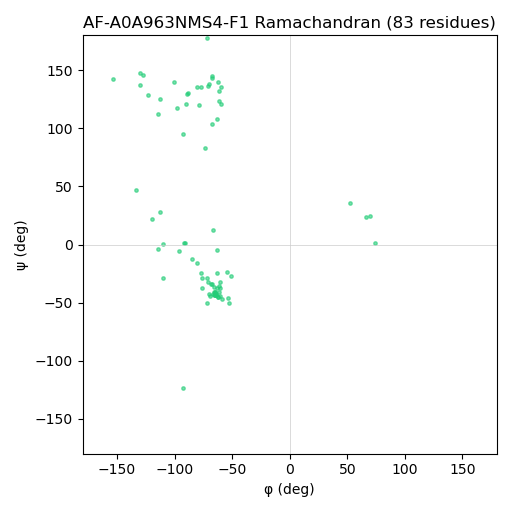TOM 665 C CA . ARG A 1 82 ? 1.104 1.409 -13.342 1.00 70.62 82 ARG A CA 1
ATOM 666 C C . ARG A 1 82 ? 2.450 1.977 -13.733 1.00 70.62 82 ARG A C 1
ATOM 668 O O . ARG A 1 82 ? 2.885 2.995 -13.194 1.00 70.62 82 ARG A O 1
ATOM 675 N N . PHE A 1 83 ? 3.096 1.329 -14.691 1.00 66.44 83 PHE A N 1
ATOM 676 C CA . PHE A 1 83 ? 4.152 1.977 -15.446 1.00 66.44 83 PHE A CA 1
ATOM 677 C C . PHE A 1 83 ? 3.461 2.957 -16.394 1.00 66.44 83 PHE A C 1
ATOM 679 O O . PHE A 1 83 ? 3.150 2.602 -17.524 1.00 66.44 83 PHE A O 1
ATOM 686 N N . ASP A 1 84 ? 3.128 4.157 -15.912 1.00 57.03 84 ASP A N 1
ATOM 687 C CA . ASP A 1 84 ? 2.683 5.222 -16.811 1.00 57.03 84 ASP A CA 1
ATOM 688 C C . ASP A 1 84 ? 3.825 5.482 -17.806 1.00 57.03 84 ASP A C 1
ATOM 690 O O . ASP A 1 84 ? 4.965 5.740 -17.377 1.00 57.03 84 ASP A O 1
ATOM 694 N N . GLY A 1 85 ? 3.507 5.306 -19.094 1.00 46.25 85 GLY A N 1
ATOM 695 C CA . GLY A 1 85 ? 4.404 5.483 -20.239 1.00 46.25 85 GLY A CA 1
ATOM 696 C C . GLY A 1 85 ? 4.892 6.911 -20.414 1.00 46.25 85 GLY A C 1
ATOM 697 O O . GLY A 1 85 ? 4.236 7.842 -19.893 1.00 46.25 85 GLY A O 1
#

Solvent-accessible surface area (backbone atoms only — not comparable to full-atom values): 5751 Å² total; per-residue (Å²): 128,66,61,69,76,46,31,56,97,87,38,79,70,59,98,75,85,77,51,79,94,45,45,68,60,45,50,52,52,50,32,59,74,72,67,50,86,69,87,83,80,79,78,86,71,82,86,80,79,72,88,73,82,76,53,70,74,82,74,49,54,72,71,54,48,54,51,48,51,64,77,39,39,68,48,32,63,74,71,66,61,72,88,77,128

Mean predicted aligned error: 7.83 Å

Foldseek 3Di:
DACVVQDDPLHGPDPDDADPVPNQVSQVVVCVVVVPPDRDDDPDDPPPPPPDPDDPVVVDDPVNVVVCCVVCVSRCVVVVDDPPD

pLDDT: mean 81.0, std 10.93, range [46.25, 92.38]

Sequence (85 aa):
RGIGLYTIDGQVAVDRICRFEDLAGELDALRRQWGIAEPLELPRLKAQYRRDRRSAREVLGDDDRLRIAELFRDEIALMGYRFDG